Protein AF-E0TII6-F1 (afdb_monomer_lite)

Radius of gyration: 14.95 Å; chains: 1; bounding box: 26×20×48 Å

Sequence (80 aa):
MIGEFAVSLHRKAGLHGSEIRVHNETIRLICIVEASDGSVVGARIIAVALRCRATNLYSEDLQHGRDVAGLRIEIPFADK

Secondary structure (DSSP, 8-state):
-HHHHHHHHHHHH---HHHHHHHHHHHHHHHHHHHHHS-HHHHHHHHHHHHTT-SEEE-SSS-TT-EETTEEEE-TTTT-

pLDDT: mean 86.66, std 7.85, range [55.0, 95.31]

Structure (mmCIF, N/CA/C/O backbone):
data_AF-E0TII6-F1
#
_entry.id   AF-E0TII6-F1
#
loop_
_atom_site.group_PDB
_atom_site.id
_atom_site.type_symbol
_atom_site.label_atom_id
_atom_site.label_alt_id
_atom_site.label_comp_id
_atom_site.label_asym_id
_atom_site.label_entity_id
_atom_site.label_seq_id
_atom_site.pdbx_PDB_ins_code
_atom_site.Cartn_x
_atom_site.Cartn_y
_atom_site.Cartn_z
_atom_site.occupancy
_atom_site.B_iso_or_equiv
_atom_site.auth_seq_id
_atom_site.auth_comp_id
_atom_site.auth_asym_id
_atom_site.auth_atom_id
_atom_site.pdbx_PDB_model_num
ATOM 1 N N . MET A 1 1 ? 1.510 -4.804 19.390 1.00 69.81 1 MET A N 1
ATOM 2 C CA . MET A 1 1 ? 0.379 -5.626 18.876 1.00 69.81 1 MET A CA 1
ATOM 3 C C . MET A 1 1 ? -0.655 -4.714 18.188 1.00 69.81 1 MET A C 1
ATOM 5 O O . MET A 1 1 ? -0.779 -3.571 18.610 1.00 69.81 1 MET A O 1
ATOM 9 N N . ILE A 1 2 ? -1.402 -5.148 17.153 1.00 78.31 2 ILE A N 1
ATOM 10 C CA . ILE A 1 2 ? -2.333 -4.260 16.393 1.00 78.31 2 ILE A CA 1
ATOM 11 C C . ILE A 1 2 ? -3.410 -3.601 17.285 1.00 78.31 2 ILE A C 1
ATOM 13 O O . ILE A 1 2 ? -3.823 -2.471 17.035 1.00 78.31 2 ILE A O 1
ATOM 17 N N . GLY A 1 3 ? -3.826 -4.278 18.364 1.00 82.38 3 GLY A N 1
ATOM 18 C CA . GLY A 1 3 ? -4.785 -3.744 19.336 1.00 82.38 3 GLY A CA 1
ATOM 19 C C . GLY A 1 3 ? -4.253 -2.537 20.113 1.00 82.38 3 GLY A C 1
ATOM 20 O O . GLY A 1 3 ? -4.954 -1.542 20.261 1.00 82.38 3 GLY A O 1
ATOM 21 N N . GLU A 1 4 ? -2.991 -2.571 20.543 1.00 87.94 4 GLU A N 1
ATOM 22 C CA . GLU A 1 4 ? -2.350 -1.450 21.249 1.00 87.94 4 GLU A CA 1
ATOM 23 C C . GLU A 1 4 ? -2.190 -0.231 20.336 1.00 87.94 4 GLU A C 1
ATOM 25 O O . GLU A 1 4 ? -2.399 0.907 20.758 1.00 87.94 4 GLU A O 1
ATOM 30 N N . PHE A 1 5 ? -1.876 -0.471 19.060 1.00 86.31 5 PHE A N 1
ATOM 31 C CA . PHE A 1 5 ? -1.804 0.580 18.051 1.00 86.31 5 PHE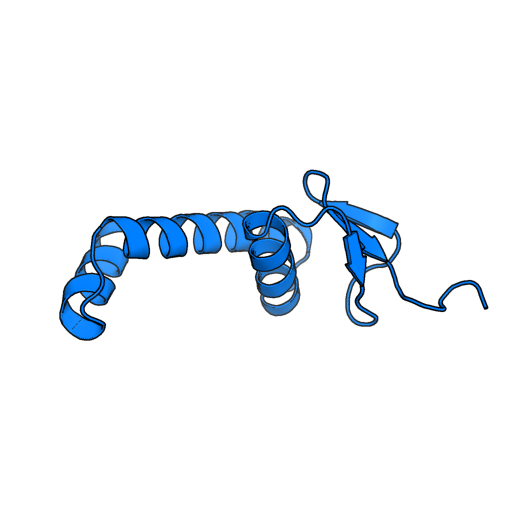 A CA 1
ATOM 32 C C . PHE A 1 5 ? -3.170 1.250 17.839 1.00 86.31 5 PHE A C 1
ATOM 34 O O . PHE A 1 5 ? -3.262 2.475 17.880 1.00 86.31 5 PHE A O 1
ATOM 41 N N . ALA A 1 6 ? -4.243 0.461 17.721 1.00 88.06 6 ALA A N 1
ATOM 42 C CA . ALA A 1 6 ? -5.610 0.973 17.613 1.00 88.06 6 ALA A CA 1
ATOM 43 C C . ALA A 1 6 ? -6.028 1.810 18.838 1.00 88.06 6 ALA A C 1
ATOM 45 O O . ALA A 1 6 ? -6.578 2.900 18.683 1.00 88.06 6 ALA A O 1
ATOM 46 N N . VAL A 1 7 ? -5.717 1.345 20.054 1.00 92.19 7 VAL A N 1
ATOM 47 C CA . VAL A 1 7 ? -5.987 2.092 21.297 1.00 92.19 7 VAL A CA 1
ATOM 48 C C . VAL A 1 7 ? -5.213 3.413 21.330 1.00 92.19 7 VAL A C 1
ATOM 50 O O . VAL A 1 7 ? -5.766 4.439 21.728 1.00 92.19 7 VAL A O 1
ATOM 53 N N . SER A 1 8 ? -3.952 3.412 20.890 1.00 93.06 8 SER A N 1
ATOM 54 C CA . SER A 1 8 ? -3.130 4.624 20.809 1.00 93.06 8 SER A CA 1
ATOM 55 C C . SER A 1 8 ? -3.693 5.630 19.801 1.00 93.06 8 SER A C 1
ATOM 57 O O . SER A 1 8 ? -3.808 6.809 20.132 1.00 93.06 8 SER A O 1
ATOM 59 N N . LEU A 1 9 ? -4.106 5.178 18.611 1.00 90.62 9 LEU A N 1
ATOM 60 C CA . LEU A 1 9 ? -4.737 6.036 17.601 1.00 90.62 9 LEU A CA 1
ATOM 61 C C . LEU A 1 9 ? -6.021 6.684 18.123 1.00 90.62 9 LEU A C 1
ATOM 63 O O . LEU A 1 9 ? -6.214 7.885 17.951 1.00 90.62 9 LEU A O 1
ATOM 67 N N . HIS A 1 10 ? -6.860 5.918 18.818 1.00 93.88 10 HIS A N 1
ATOM 68 C CA . HIS A 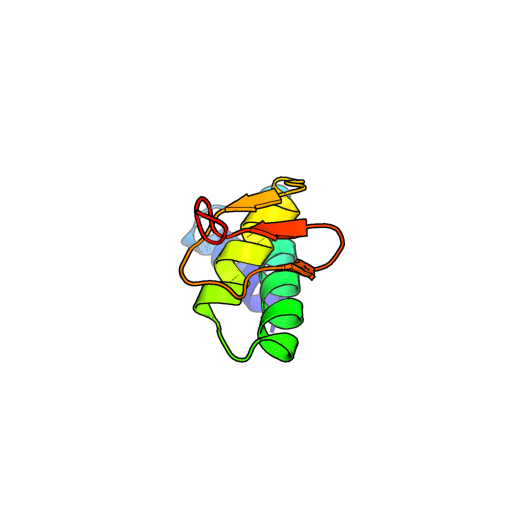1 10 ? -8.070 6.462 19.420 1.00 93.88 10 HIS A CA 1
ATOM 69 C C . HIS A 1 10 ? -7.755 7.526 20.481 1.00 93.88 10 HIS A C 1
ATOM 71 O O . HIS A 1 10 ? -8.271 8.638 20.426 1.00 93.88 10 HIS A O 1
ATOM 77 N N . ARG A 1 11 ? -6.868 7.211 21.435 1.00 95.31 11 ARG A N 1
ATOM 78 C CA . ARG A 1 11 ? -6.592 8.093 22.581 1.00 95.31 11 ARG A CA 1
ATOM 79 C C . ARG A 1 11 ? -5.772 9.332 22.232 1.00 95.31 11 ARG A C 1
ATOM 81 O O . ARG A 1 11 ? -5.972 10.367 22.855 1.00 95.31 11 ARG A O 1
ATOM 88 N N . LYS A 1 12 ? -4.811 9.215 21.313 1.00 94.38 12 LYS A N 1
ATOM 89 C CA . LYS A 1 12 ? -3.851 10.291 21.013 1.00 94.38 12 LYS A CA 1
ATOM 90 C C . LYS A 1 12 ? -4.225 11.104 19.784 1.00 94.38 12 LYS A C 1
ATOM 92 O O . LYS A 1 12 ? -3.981 12.302 19.773 1.00 94.38 12 LYS A O 1
ATOM 97 N N . ALA A 1 13 ? -4.777 10.456 18.760 1.00 91.06 13 ALA A N 1
ATOM 98 C CA . ALA A 1 13 ? -5.153 11.110 17.510 1.00 91.06 13 ALA A CA 1
ATOM 99 C C . ALA A 1 13 ? -6.668 11.347 17.396 1.00 91.06 13 ALA A C 1
ATOM 101 O O . ALA A 1 13 ? -7.109 11.947 16.423 1.00 91.06 13 ALA A O 1
ATOM 102 N N . GLY A 1 14 ? -7.464 10.892 18.373 1.00 94.88 14 GLY A N 1
ATOM 103 C CA . GLY A 1 14 ? -8.914 11.101 18.393 1.00 94.88 14 GLY A CA 1
ATOM 104 C C . GLY A 1 14 ? -9.674 10.301 17.336 1.00 94.88 14 GLY A C 1
ATOM 105 O O . GLY A 1 14 ? -10.838 10.590 17.085 1.00 94.88 14 GLY A O 1
ATOM 106 N N . LEU A 1 15 ? -9.036 9.306 16.711 1.00 94.94 15 LEU A N 1
ATOM 107 C CA . LEU A 1 15 ? -9.632 8.576 15.595 1.00 94.94 15 LEU A CA 1
ATOM 108 C C . LEU A 1 15 ? -10.734 7.619 16.059 1.00 94.94 15 LEU A C 1
ATOM 110 O O . LEU A 1 15 ? -10.633 6.953 17.098 1.00 94.94 15 LEU A O 1
ATOM 114 N N . HIS A 1 16 ? -11.766 7.493 15.235 1.00 94.31 16 HIS A N 1
ATOM 115 C CA . HIS A 1 16 ? -12.849 6.538 15.412 1.00 94.31 16 HIS A CA 1
ATOM 116 C C . HIS A 1 16 ? -12.538 5.194 14.740 1.00 94.31 16 HIS A C 1
ATOM 118 O O . HIS A 1 16 ? -11.614 5.044 13.939 1.00 94.31 16 HIS A O 1
ATOM 124 N N . GLY A 1 17 ? -13.330 4.169 15.069 1.00 90.50 17 GLY A N 1
ATOM 125 C CA . GLY A 1 17 ? -13.082 2.797 14.615 1.00 90.50 17 GLY A CA 1
ATOM 126 C C . GLY A 1 17 ? -13.026 2.627 13.089 1.00 90.50 17 GLY A C 1
ATOM 127 O O . GLY A 1 17 ? -12.283 1.776 12.601 1.00 90.50 17 GLY A O 1
ATOM 128 N N . SER A 1 18 ? -13.773 3.432 12.328 1.00 92.38 18 SER A N 1
ATOM 129 C CA . SER A 1 18 ? -13.722 3.452 10.858 1.00 92.38 18 SER A CA 1
ATOM 130 C C . SER A 1 18 ? -12.373 3.953 10.335 1.00 92.38 18 SER A C 1
ATOM 132 O O . SER A 1 18 ? -11.785 3.326 9.460 1.00 92.38 18 SER A O 1
ATOM 134 N N . GLU A 1 19 ? -11.845 5.029 10.908 1.00 91.75 19 GLU A N 1
ATOM 135 C CA . GLU A 1 19 ? -10.564 5.634 10.522 1.00 91.75 19 GLU A CA 1
ATOM 136 C C . GLU A 1 19 ? -9.385 4.739 10.925 1.00 91.75 19 GLU A C 1
ATOM 138 O O . GLU A 1 19 ? -8.470 4.484 10.141 1.00 91.75 19 GLU A O 1
ATOM 143 N N . ILE A 1 20 ? -9.450 4.153 12.123 1.00 92.56 20 ILE A N 1
ATOM 144 C CA . ILE A 1 20 ? -8.458 3.181 12.600 1.00 92.56 20 ILE A CA 1
ATOM 145 C C . ILE A 1 20 ? -8.407 1.956 11.680 1.00 92.56 20 ILE A C 1
ATOM 147 O O . ILE A 1 20 ? -7.325 1.439 11.391 1.00 92.56 20 ILE A O 1
ATOM 151 N N . ARG A 1 21 ? -9.562 1.491 11.185 1.00 90.56 21 ARG A N 1
ATOM 152 C CA . ARG A 1 21 ? -9.629 0.374 10.233 1.00 90.56 21 ARG A CA 1
ATOM 153 C C . ARG A 1 21 ? -8.858 0.687 8.953 1.00 90.56 21 ARG A C 1
ATOM 155 O O . ARG A 1 21 ? -8.076 -0.155 8.520 1.00 90.56 21 ARG A O 1
ATOM 162 N N . VAL A 1 22 ? -9.014 1.897 8.414 1.00 88.81 22 VAL A N 1
ATOM 163 C CA . VAL A 1 22 ? -8.293 2.357 7.217 1.00 88.81 22 VAL A CA 1
ATOM 164 C C . VAL A 1 22 ? -6.778 2.329 7.437 1.00 88.81 22 VAL A C 1
ATOM 166 O O . VAL A 1 22 ? -6.031 1.858 6.574 1.00 88.81 22 VAL A O 1
ATOM 169 N N . HIS A 1 23 ? -6.299 2.789 8.594 1.00 88.94 23 HIS A N 1
ATOM 170 C CA . HIS A 1 23 ? -4.870 2.743 8.914 1.00 88.94 23 HIS A CA 1
ATOM 171 C C . HIS A 1 23 ? -4.351 1.314 9.072 1.00 88.94 23 HIS A C 1
ATOM 173 O O . HIS A 1 23 ? -3.307 0.984 8.512 1.00 88.94 23 HIS A O 1
ATOM 179 N N . ASN A 1 24 ? -5.094 0.449 9.764 1.00 89.31 24 ASN A N 1
ATOM 180 C CA . ASN A 1 24 ? -4.717 -0.953 9.933 1.00 89.31 24 ASN A CA 1
ATOM 181 C C . ASN A 1 24 ? -4.652 -1.701 8.595 1.00 89.31 24 ASN A C 1
ATOM 183 O O . ASN A 1 24 ? -3.734 -2.489 8.381 1.00 89.31 24 ASN A O 1
ATOM 187 N N . GLU A 1 25 ? -5.597 -1.452 7.689 1.00 87.69 25 GLU A N 1
ATOM 188 C CA . GLU A 1 25 ? -5.587 -2.029 6.342 1.00 87.69 25 GLU A CA 1
ATOM 189 C C . GLU A 1 25 ? -4.386 -1.536 5.527 1.00 87.69 25 GLU A C 1
ATOM 191 O O . GLU A 1 25 ? -3.680 -2.338 4.921 1.00 87.69 25 GLU A O 1
ATOM 196 N N . THR A 1 26 ? -4.077 -0.238 5.606 1.00 88.12 26 THR A N 1
ATOM 197 C CA . THR A 1 26 ? -2.898 0.338 4.938 1.00 88.12 26 THR A CA 1
ATOM 198 C C . THR A 1 26 ? -1.602 -0.286 5.460 1.00 88.12 26 THR A C 1
ATOM 200 O O . THR A 1 26 ? -0.744 -0.664 4.671 1.00 88.12 26 THR A O 1
ATOM 203 N N . ILE A 1 27 ? -1.460 -0.447 6.780 1.00 88.56 27 ILE A N 1
ATOM 204 C CA . ILE A 1 27 ? -0.274 -1.071 7.392 1.00 88.56 27 ILE A CA 1
ATOM 205 C C . ILE A 1 27 ? -0.127 -2.529 6.951 1.00 88.56 27 ILE A C 1
ATOM 207 O O . ILE A 1 27 ? 0.980 -2.958 6.642 1.00 88.56 27 ILE A O 1
ATOM 211 N N . ARG A 1 28 ? -1.230 -3.285 6.865 1.00 86.69 28 ARG A N 1
ATOM 212 C CA . ARG A 1 28 ? -1.193 -4.664 6.354 1.00 86.69 28 ARG A CA 1
ATOM 213 C C . ARG A 1 28 ? -0.674 -4.721 4.921 1.00 86.69 28 ARG A C 1
ATOM 215 O O . ARG A 1 28 ? 0.172 -5.559 4.631 1.00 86.69 28 ARG A O 1
ATOM 222 N N . LEU A 1 29 ? -1.146 -3.824 4.055 1.00 85.00 29 LEU A N 1
ATOM 223 C CA . LEU A 1 29 ? -0.660 -3.727 2.678 1.00 85.00 29 LEU A CA 1
ATOM 224 C C . LEU A 1 29 ? 0.831 -3.379 2.632 1.00 85.00 29 LEU A C 1
ATOM 226 O O . LEU A 1 29 ? 1.567 -4.022 1.893 1.00 85.00 29 LEU A O 1
ATOM 230 N N . ILE A 1 30 ? 1.293 -2.440 3.466 1.00 87.44 30 ILE A N 1
ATOM 231 C CA . ILE A 1 30 ? 2.721 -2.101 3.571 1.00 87.44 30 ILE A CA 1
ATOM 232 C C . ILE A 1 30 ? 3.541 -3.344 3.915 1.00 87.44 30 ILE A C 1
ATOM 234 O O . ILE A 1 30 ? 4.488 -3.638 3.199 1.00 87.44 30 ILE A O 1
ATOM 238 N N . CYS A 1 31 ? 3.161 -4.104 4.946 1.00 85.75 31 CYS A N 1
ATOM 239 C CA . CYS A 1 31 ? 3.911 -5.298 5.345 1.00 85.75 31 CYS A CA 1
ATOM 240 C C . CYS A 1 31 ? 3.970 -6.362 4.237 1.00 85.75 31 CYS A C 1
ATOM 242 O O . CYS A 1 31 ? 4.995 -7.018 4.075 1.00 85.75 31 CYS A O 1
ATOM 244 N N . ILE A 1 32 ? 2.887 -6.534 3.470 1.00 83.56 32 ILE A N 1
ATOM 245 C CA . ILE A 1 32 ? 2.847 -7.477 2.342 1.00 83.56 32 ILE A CA 1
ATOM 246 C C . ILE A 1 32 ? 3.799 -7.025 1.229 1.00 83.56 32 ILE A C 1
ATOM 248 O O . ILE A 1 32 ? 4.574 -7.829 0.717 1.00 83.56 32 ILE A O 1
ATOM 252 N N . VAL A 1 33 ? 3.753 -5.743 0.859 1.00 81.81 33 VAL A N 1
ATOM 253 C CA . VAL A 1 33 ? 4.581 -5.212 -0.229 1.00 81.81 33 VAL A CA 1
ATOM 254 C C . VAL A 1 33 ? 6.051 -5.146 0.181 1.00 81.81 33 VAL A C 1
ATOM 256 O O . VAL A 1 33 ? 6.908 -5.570 -0.590 1.00 81.81 33 VAL A O 1
ATOM 259 N N . GLU A 1 34 ? 6.352 -4.696 1.399 1.00 84.25 34 GLU A N 1
ATOM 260 C CA . GLU A 1 34 ? 7.713 -4.621 1.946 1.00 84.25 34 GLU A CA 1
ATOM 261 C C . GLU A 1 34 ? 8.400 -5.987 1.919 1.00 84.25 34 GLU A C 1
ATOM 263 O O . GLU A 1 34 ? 9.534 -6.083 1.457 1.00 84.25 34 GLU A O 1
ATOM 268 N N . ALA A 1 35 ? 7.694 -7.052 2.316 1.00 76.12 35 ALA A N 1
ATOM 269 C CA . ALA A 1 35 ? 8.225 -8.413 2.271 1.00 76.12 35 ALA A CA 1
ATOM 270 C C . ALA A 1 35 ? 8.645 -8.855 0.856 1.00 76.12 35 ALA A C 1
ATOM 272 O O . ALA A 1 35 ? 9.494 -9.732 0.717 1.00 76.12 35 ALA A O 1
ATOM 273 N N . SER A 1 36 ? 8.066 -8.251 -0.187 1.00 71.81 36 SER A N 1
ATOM 274 C CA . SER A 1 36 ? 8.389 -8.540 -1.588 1.00 71.81 36 SER A CA 1
ATOM 275 C C . SER A 1 36 ? 9.407 -7.582 -2.219 1.00 71.81 36 SER A C 1
ATOM 277 O O . SER A 1 36 ? 10.013 -7.940 -3.222 1.00 71.81 36 SER A O 1
ATOM 279 N N . ASP A 1 37 ? 9.579 -6.375 -1.670 1.00 68.50 37 ASP A N 1
ATOM 280 C CA . ASP A 1 37 ? 10.361 -5.285 -2.281 1.00 68.50 37 ASP A CA 1
ATOM 281 C C . ASP A 1 37 ? 11.632 -4.915 -1.502 1.00 68.50 37 ASP A C 1
ATOM 283 O O . ASP A 1 37 ? 12.533 -4.275 -2.031 1.00 68.50 37 ASP A O 1
ATOM 287 N N . GLY A 1 38 ? 11.700 -5.246 -0.211 1.00 71.62 38 GLY A N 1
ATOM 288 C CA . GLY A 1 38 ? 12.794 -4.837 0.676 1.00 71.62 38 GLY A CA 1
ATOM 289 C C . GLY A 1 38 ? 12.841 -3.333 0.994 1.00 71.62 38 GLY A C 1
ATOM 290 O O . GLY A 1 38 ? 13.629 -2.923 1.845 1.00 71.62 38 GLY A O 1
ATOM 291 N N . SER A 1 39 ? 11.994 -2.504 0.368 1.00 83.00 39 SER A N 1
ATOM 292 C CA . SER A 1 39 ? 11.895 -1.060 0.609 1.00 83.00 39 SER A CA 1
ATOM 293 C C . SER A 1 39 ? 10.608 -0.687 1.343 1.00 83.00 39 SER A C 1
ATOM 295 O O . SER A 1 39 ? 9.508 -0.704 0.787 1.00 83.00 39 SER A O 1
ATOM 297 N N . VAL A 1 40 ? 10.748 -0.249 2.597 1.00 83.44 40 VAL A N 1
ATOM 298 C CA . VAL A 1 40 ? 9.634 0.285 3.404 1.00 83.44 40 VAL A CA 1
ATOM 299 C C . VAL A 1 40 ? 9.003 1.517 2.744 1.00 83.44 40 VAL A C 1
ATOM 301 O O . VAL A 1 40 ? 7.793 1.730 2.839 1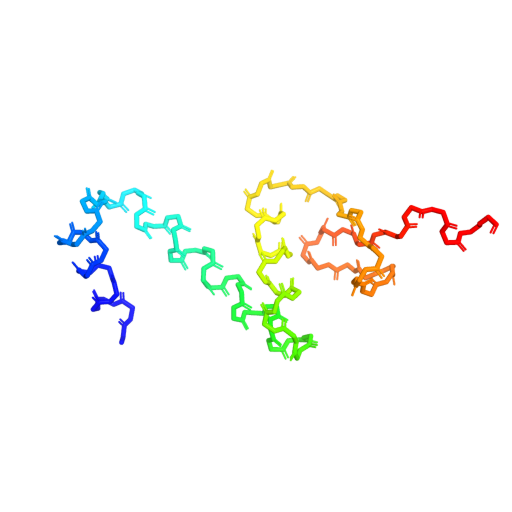.00 83.44 40 VAL A O 1
ATOM 304 N N . VAL A 1 41 ? 9.813 2.360 2.093 1.00 85.44 41 VAL A N 1
ATOM 305 C CA . VAL A 1 41 ? 9.331 3.593 1.452 1.00 85.44 41 VAL A CA 1
ATOM 306 C C . VAL A 1 41 ? 8.499 3.257 0.217 1.00 85.44 41 VAL A C 1
ATOM 308 O O . VAL A 1 41 ? 7.375 3.748 0.103 1.00 85.44 41 VAL A O 1
ATOM 311 N N . GLY A 1 42 ? 8.992 2.366 -0.648 1.00 87.38 42 GLY A N 1
ATOM 312 C CA . GLY A 1 42 ? 8.246 1.921 -1.827 1.00 87.38 42 GLY A CA 1
ATOM 313 C C . GLY A 1 42 ? 6.940 1.224 -1.451 1.00 87.38 42 GLY A C 1
ATOM 314 O O . GLY A 1 42 ? 5.875 1.556 -1.979 1.00 87.38 42 GLY A O 1
ATOM 315 N N . ALA A 1 43 ? 6.984 0.370 -0.426 1.00 90.19 43 ALA A N 1
ATOM 316 C CA . ALA A 1 43 ? 5.805 -0.308 0.098 1.00 90.19 43 ALA A CA 1
ATOM 317 C C . ALA A 1 43 ? 4.704 0.653 0.575 1.00 90.19 43 ALA A C 1
ATOM 319 O O . ALA A 1 43 ? 3.522 0.390 0.351 1.00 90.19 43 ALA A O 1
ATOM 320 N N . ARG A 1 44 ? 5.061 1.793 1.185 1.00 90.56 44 ARG A N 1
ATOM 321 C CA . ARG A 1 44 ? 4.094 2.831 1.594 1.00 90.56 44 ARG A CA 1
ATOM 322 C C . ARG A 1 44 ? 3.386 3.465 0.406 1.00 90.56 44 ARG A C 1
ATOM 324 O O . ARG A 1 44 ? 2.167 3.616 0.451 1.00 90.56 44 ARG A O 1
ATOM 331 N N . ILE A 1 45 ? 4.132 3.819 -0.635 1.00 91.50 45 ILE A N 1
ATOM 332 C CA . ILE A 1 45 ? 3.577 4.459 -1.835 1.00 91.50 45 ILE A CA 1
ATOM 333 C C . ILE A 1 45 ? 2.619 3.488 -2.537 1.00 91.50 45 ILE A C 1
ATOM 335 O O . ILE A 1 45 ? 1.465 3.836 -2.801 1.00 91.50 45 ILE A O 1
ATOM 339 N N . ILE A 1 46 ? 3.058 2.243 -2.742 1.00 91.25 46 ILE A N 1
ATOM 340 C CA . ILE A 1 46 ? 2.263 1.182 -3.374 1.00 91.25 46 ILE A CA 1
ATOM 341 C C . ILE A 1 46 ? 0.994 0.881 -2.560 1.00 91.25 46 ILE A C 1
ATOM 343 O O . ILE A 1 46 ? -0.100 0.823 -3.119 1.00 91.25 46 ILE A O 1
ATOM 347 N N . ALA A 1 47 ? 1.100 0.750 -1.234 1.00 91.44 47 ALA A N 1
ATOM 348 C CA . ALA A 1 47 ? -0.050 0.481 -0.369 1.00 91.44 47 ALA A CA 1
ATOM 349 C C . ALA A 1 47 ? -1.113 1.590 -0.430 1.00 91.44 47 ALA A C 1
ATOM 351 O O . ALA A 1 47 ? -2.314 1.307 -0.414 1.00 91.44 47 ALA A O 1
ATOM 352 N N . VAL A 1 48 ? -0.692 2.856 -0.517 1.00 90.38 48 VAL A N 1
ATOM 353 C CA . VAL A 1 48 ? -1.618 3.983 -0.680 1.00 90.38 4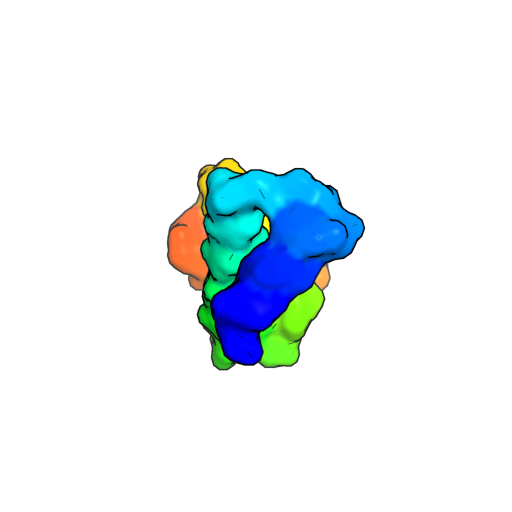8 VAL A CA 1
ATOM 354 C C . VAL A 1 48 ? -2.286 3.947 -2.055 1.00 90.38 48 VAL A C 1
ATOM 356 O O . VAL A 1 48 ? -3.504 4.109 -2.120 1.00 90.38 48 VAL A O 1
ATOM 359 N N . ALA A 1 49 ? -1.535 3.684 -3.128 1.00 92.38 49 ALA A N 1
ATOM 360 C CA . ALA A 1 49 ? -2.087 3.562 -4.478 1.00 92.38 49 ALA A CA 1
ATOM 361 C C . ALA A 1 49 ? -3.146 2.445 -4.569 1.00 92.38 49 ALA A C 1
ATOM 363 O O . ALA A 1 49 ? -4.249 2.678 -5.068 1.00 92.38 49 ALA A O 1
ATOM 364 N N . LEU A 1 50 ? -2.864 1.277 -3.980 1.00 91.06 50 LEU A N 1
ATOM 365 C CA . LEU A 1 50 ? -3.810 0.160 -3.882 1.00 91.06 50 LEU A CA 1
ATOM 366 C C . LEU A 1 50 ? -5.082 0.536 -3.120 1.00 91.06 50 LEU A C 1
ATOM 368 O O . LEU A 1 50 ? -6.191 0.250 -3.569 1.00 91.06 50 LEU A O 1
ATOM 372 N N . ARG A 1 51 ? -4.946 1.236 -1.989 1.00 88.69 51 ARG A N 1
ATOM 373 C CA . ARG A 1 51 ? -6.097 1.714 -1.211 1.00 88.69 51 ARG A CA 1
ATOM 374 C C . ARG A 1 51 ? -6.964 2.696 -2.000 1.00 88.69 51 ARG A C 1
ATOM 376 O O . ARG A 1 51 ? -8.186 2.674 -1.869 1.00 88.69 51 ARG A O 1
ATOM 383 N N . CYS A 1 52 ? -6.344 3.534 -2.827 1.00 89.75 52 CYS A N 1
ATOM 384 C CA . CYS A 1 52 ? -7.043 4.440 -3.736 1.00 89.75 52 CYS A CA 1
ATOM 385 C C . CYS A 1 52 ? -7.662 3.725 -4.947 1.00 89.75 52 CYS A C 1
ATOM 387 O O . CYS A 1 52 ? -8.289 4.387 -5.771 1.00 89.75 52 CYS A O 1
ATOM 389 N N . ARG A 1 53 ? -7.513 2.396 -5.056 1.00 91.19 53 ARG A N 1
ATOM 390 C CA . ARG A 1 53 ? -7.943 1.587 -6.207 1.00 91.19 53 ARG A CA 1
ATOM 391 C C . ARG A 1 53 ? -7.335 2.073 -7.522 1.00 91.19 53 ARG A C 1
ATOM 393 O O . ARG A 1 53 ? -7.968 1.976 -8.572 1.00 91.19 53 ARG A O 1
ATOM 400 N N . ALA A 1 54 ? -6.124 2.622 -7.457 1.00 93.31 54 ALA A N 1
ATOM 401 C CA . ALA A 1 54 ? -5.382 2.960 -8.655 1.00 93.31 54 ALA A CA 1
ATOM 402 C C . ALA A 1 54 ? -5.022 1.673 -9.406 1.00 93.31 54 ALA A C 1
ATOM 404 O O . ALA A 1 54 ? -4.685 0.661 -8.793 1.00 93.31 54 ALA A O 1
ATOM 405 N N . THR A 1 55 ? -5.088 1.730 -10.731 1.00 94.62 55 THR A N 1
ATOM 406 C CA . THR A 1 55 ? -4.624 0.653 -11.615 1.00 94.62 55 THR A CA 1
ATOM 407 C C . THR A 1 55 ? -3.206 0.902 -12.112 1.00 94.62 55 THR A C 1
ATOM 409 O O . THR A 1 55 ? -2.492 -0.053 -12.384 1.00 94.62 55 THR A O 1
ATOM 412 N N . ASN A 1 56 ? -2.774 2.167 -12.160 1.00 93.81 56 ASN A N 1
ATOM 413 C CA . ASN A 1 56 ? -1.435 2.576 -12.577 1.00 93.81 56 ASN A CA 1
ATOM 414 C C . ASN A 1 56 ? -0.808 3.510 -11.529 1.00 93.81 56 ASN A C 1
ATOM 416 O O . ASN A 1 56 ? -1.472 4.421 -11.025 1.00 93.81 56 ASN A O 1
ATOM 420 N N . LEU A 1 57 ? 0.475 3.307 -11.233 1.00 93.12 57 LEU A N 1
ATOM 421 C CA . LEU A 1 57 ? 1.317 4.169 -10.408 1.00 93.12 57 LEU A CA 1
ATOM 422 C C . LEU A 1 57 ? 2.523 4.618 -11.233 1.00 93.12 57 LEU A C 1
ATOM 424 O O . LEU A 1 57 ? 3.379 3.807 -11.577 1.00 93.12 57 LEU A O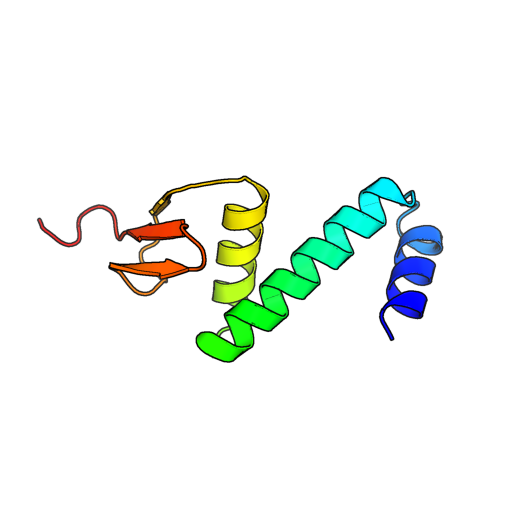 1
ATOM 428 N N . TYR A 1 58 ? 2.599 5.917 -11.511 1.00 92.06 58 TYR A N 1
ATOM 429 C CA . TYR A 1 58 ? 3.736 6.509 -12.206 1.00 92.06 58 TYR A CA 1
ATOM 430 C C . TYR A 1 58 ? 4.824 6.900 -11.205 1.00 92.06 58 TYR A C 1
ATOM 432 O O . TYR A 1 58 ? 4.573 7.722 -10.322 1.00 92.06 58 TYR A O 1
ATOM 440 N N . SER A 1 59 ? 6.013 6.308 -11.311 1.00 88.69 59 SER A N 1
ATOM 441 C CA . SER A 1 59 ? 7.139 6.598 -10.416 1.00 88.69 59 SER A CA 1
ATOM 442 C C . SER A 1 59 ? 8.465 6.174 -11.039 1.00 88.69 59 SER A C 1
ATOM 444 O O . SER A 1 59 ? 8.578 5.047 -11.504 1.00 88.69 59 SER A O 1
ATOM 446 N N . GLU A 1 60 ? 9.458 7.065 -11.008 1.00 87.12 60 GLU A N 1
ATOM 447 C CA . GLU A 1 60 ? 10.837 6.810 -11.465 1.00 87.12 60 GLU A CA 1
ATOM 448 C C . GLU A 1 60 ? 11.669 6.038 -10.427 1.00 87.12 60 GLU A C 1
ATOM 450 O O . GLU A 1 60 ? 12.623 5.349 -10.775 1.00 87.12 60 GLU A O 1
ATOM 455 N N . ASP A 1 61 ? 11.280 6.125 -9.152 1.00 84.31 61 ASP A N 1
ATOM 456 C CA . ASP A 1 61 ? 11.985 5.510 -8.021 1.00 84.31 61 ASP A CA 1
ATOM 457 C C . ASP A 1 61 ? 11.589 4.045 -7.784 1.00 84.31 61 ASP A C 1
ATOM 459 O O . ASP A 1 61 ? 12.220 3.337 -6.996 1.00 84.31 61 ASP A O 1
ATOM 463 N N . LEU A 1 62 ? 10.505 3.593 -8.418 1.00 86.00 62 LEU A N 1
ATOM 464 C CA . LEU A 1 62 ? 9.968 2.246 -8.266 1.00 86.00 62 LEU A CA 1
ATOM 465 C C . LEU A 1 62 ? 10.246 1.404 -9.509 1.00 86.00 62 LEU A C 1
ATOM 467 O O . LEU A 1 62 ? 10.380 1.903 -10.623 1.00 86.00 62 LEU A O 1
ATOM 471 N N . GLN A 1 63 ? 10.311 0.089 -9.313 1.00 84.62 63 GLN A N 1
ATOM 472 C CA . GLN A 1 63 ? 10.648 -0.841 -10.382 1.00 84.62 63 GLN A CA 1
ATOM 473 C C . GLN A 1 63 ? 9.606 -0.812 -11.514 1.00 84.62 63 GLN A C 1
ATOM 475 O O . GLN A 1 63 ? 8.460 -1.231 -11.330 1.00 84.62 63 GLN A O 1
ATOM 480 N N . HIS A 1 64 ? 10.039 -0.368 -12.697 1.00 85.69 64 HIS A N 1
ATOM 481 C CA . HIS A 1 64 ? 9.222 -0.320 -13.908 1.00 85.69 64 HIS A CA 1
ATOM 482 C C . HIS A 1 64 ? 8.662 -1.692 -14.309 1.00 85.69 64 HIS A C 1
ATOM 484 O O . HIS A 1 64 ? 9.352 -2.707 -14.208 1.00 85.69 64 HIS A O 1
ATOM 490 N N . GLY A 1 65 ? 7.422 -1.721 -14.804 1.00 84.81 65 GLY A N 1
ATOM 491 C CA . GLY A 1 65 ? 6.775 -2.915 -15.356 1.00 84.81 65 GLY A CA 1
ATOM 492 C C . GLY A 1 65 ? 6.265 -3.904 -14.306 1.00 84.81 65 GLY A C 1
ATOM 493 O O . GLY A 1 65 ? 5.694 -4.938 -14.654 1.00 84.81 65 GLY A O 1
ATOM 494 N N . ARG A 1 66 ? 6.442 -3.602 -13.018 1.00 87.38 66 ARG A N 1
ATOM 495 C CA . ARG A 1 66 ? 5.970 -4.449 -11.924 1.00 87.38 66 ARG A CA 1
ATOM 496 C C . ARG A 1 66 ? 4.452 -4.368 -11.776 1.00 87.38 66 ARG A C 1
ATOM 498 O O . ARG A 1 66 ? 3.877 -3.283 -11.814 1.00 87.38 66 ARG A O 1
ATOM 505 N N . ASP A 1 67 ? 3.829 -5.517 -11.526 1.00 89.88 67 ASP A N 1
ATOM 506 C CA . ASP A 1 67 ? 2.431 -5.628 -11.104 1.00 89.88 67 ASP A CA 1
ATOM 507 C C . ASP A 1 67 ? 2.368 -6.018 -9.623 1.00 89.88 67 ASP A C 1
ATOM 509 O O . ASP A 1 67 ? 2.998 -6.989 -9.194 1.00 89.88 67 ASP A O 1
ATOM 513 N N . VAL A 1 68 ? 1.629 -5.243 -8.832 1.00 88.31 68 VAL A N 1
ATOM 514 C CA . VAL A 1 68 ? 1.346 -5.548 -7.430 1.00 88.31 68 VAL A CA 1
ATOM 515 C C . VAL A 1 68 ? -0.160 -5.551 -7.240 1.00 88.31 68 VAL A C 1
ATOM 517 O O . VAL A 1 68 ? -0.773 -4.495 -7.156 1.00 88.31 68 VAL A O 1
ATOM 520 N N . ALA A 1 69 ? -0.760 -6.740 -7.147 1.00 86.38 69 ALA A N 1
ATOM 521 C CA . ALA A 1 69 ? -2.198 -6.909 -6.920 1.00 86.38 69 ALA A CA 1
ATOM 522 C C . ALA A 1 69 ? -3.083 -6.108 -7.906 1.00 86.38 69 ALA A C 1
ATOM 524 O O . ALA A 1 69 ? -4.117 -5.566 -7.512 1.00 86.38 69 ALA A O 1
ATOM 525 N N . GLY A 1 70 ? -2.677 -6.026 -9.180 1.00 87.94 70 GLY A N 1
ATOM 526 C CA . GLY A 1 70 ? -3.388 -5.283 -10.224 1.00 87.94 70 GLY A CA 1
ATOM 527 C C . GLY A 1 70 ? -3.035 -3.794 -10.312 1.00 87.94 70 GLY A C 1
ATOM 528 O O . GLY A 1 70 ? -3.601 -3.097 -11.153 1.00 87.94 70 GLY A O 1
ATOM 529 N N . LEU A 1 71 ? -2.113 -3.300 -9.477 1.00 92.31 71 LEU A N 1
ATOM 530 C CA . LEU A 1 71 ? -1.468 -2.000 -9.656 1.00 92.31 71 LEU A CA 1
ATOM 531 C C . LEU A 1 71 ? -0.209 -2.171 -10.509 1.00 92.31 71 LEU A C 1
ATOM 533 O O . LEU A 1 71 ? 0.747 -2.820 -10.078 1.00 92.31 71 LEU A O 1
ATOM 537 N N . ARG A 1 72 ? -0.177 -1.533 -11.677 1.00 93.44 72 ARG A N 1
ATOM 538 C CA . ARG A 1 72 ? 1.000 -1.488 -12.544 1.00 93.44 72 ARG A CA 1
ATOM 539 C C . ARG A 1 72 ? 1.877 -0.284 -12.224 1.00 93.44 72 ARG A C 1
ATOM 541 O O . ARG A 1 72 ? 1.383 0.837 -12.139 1.00 93.44 72 ARG A O 1
ATOM 548 N N . ILE A 1 73 ? 3.175 -0.512 -12.067 1.00 91.56 73 ILE A N 1
ATOM 549 C CA . ILE A 1 73 ? 4.166 0.546 -11.866 1.00 91.56 73 ILE A CA 1
A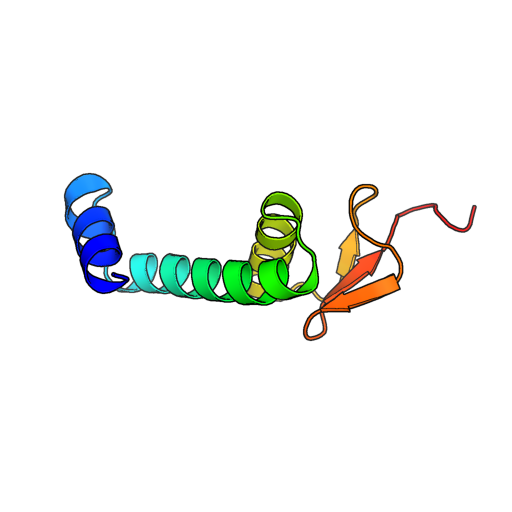TOM 550 C C . ILE A 1 73 ? 4.786 0.903 -13.214 1.00 91.56 73 ILE A C 1
ATOM 552 O O . ILE A 1 73 ? 5.376 0.053 -13.883 1.00 91.56 73 ILE A O 1
ATOM 556 N N . GLU A 1 74 ? 4.671 2.167 -13.608 1.00 92.12 74 GLU A N 1
ATOM 557 C CA . GLU A 1 74 ? 5.193 2.675 -14.874 1.00 92.12 74 GLU A CA 1
ATOM 558 C C . GLU A 1 74 ? 6.135 3.856 -14.627 1.00 92.12 74 GLU A C 1
ATOM 560 O O . GLU A 1 74 ? 5.900 4.696 -13.764 1.00 92.12 74 GLU A O 1
ATOM 565 N N . ILE A 1 75 ? 7.211 3.933 -15.404 1.00 88.44 75 ILE A N 1
ATOM 566 C CA . ILE A 1 75 ? 8.098 5.087 -15.422 1.00 88.44 75 ILE A CA 1
ATOM 567 C C . ILE A 1 75 ? 7.592 5.909 -16.597 1.00 88.44 75 ILE A C 1
ATOM 569 O O . ILE A 1 75 ? 7.691 5.444 -17.740 1.00 88.44 75 ILE A O 1
ATOM 573 N N . PRO A 1 76 ? 6.996 7.085 -16.357 1.00 72.12 76 PRO A N 1
ATOM 574 C CA . PRO A 1 76 ? 6.651 7.949 -17.465 1.00 72.12 76 PRO A CA 1
ATOM 575 C C . PRO A 1 76 ? 7.964 8.278 -18.189 1.00 72.12 76 PRO A C 1
ATOM 577 O O . PRO A 1 76 ? 8.925 8.693 -17.557 1.00 72.12 76 PRO A O 1
ATOM 580 N N . PHE A 1 77 ? 8.012 8.050 -19.505 1.00 73.81 77 PHE A N 1
ATOM 581 C CA . PHE A 1 77 ? 9.164 8.339 -20.379 1.00 73.81 77 PHE A CA 1
ATOM 582 C C . PHE A 1 77 ? 10.336 7.334 -20.404 1.00 73.81 77 PHE A C 1
ATOM 584 O O . PHE A 1 77 ? 11.328 7.642 -21.053 1.00 73.81 77 PHE A O 1
ATOM 591 N N . ALA A 1 78 ? 10.235 6.136 -19.814 1.00 66.94 78 ALA A N 1
ATOM 592 C CA . ALA A 1 78 ? 11.306 5.126 -19.936 1.00 66.94 78 ALA A CA 1
ATOM 593 C C . ALA A 1 78 ? 11.548 4.625 -21.377 1.00 66.94 78 ALA A C 1
ATOM 595 O O . ALA A 1 78 ? 12.663 4.228 -21.702 1.00 66.94 78 ALA A O 1
ATOM 596 N N . ASP A 1 79 ? 10.526 4.682 -22.237 1.00 62.03 79 ASP A N 1
ATOM 597 C CA . ASP A 1 79 ? 10.584 4.210 -23.629 1.00 62.03 79 ASP A CA 1
ATOM 598 C C . ASP A 1 79 ? 10.840 5.335 -24.659 1.00 62.03 79 ASP A C 1
ATOM 600 O O . ASP A 1 79 ? 10.502 5.179 -25.836 1.00 62.03 79 ASP A O 1
ATOM 604 N N . LYS A 1 80 ? 11.362 6.497 -24.241 1.00 55.00 80 LYS A N 1
ATOM 605 C CA . LYS A 1 80 ? 11.657 7.633 -25.137 1.00 55.00 80 LYS A CA 1
ATOM 606 C C . LYS A 1 80 ? 13.144 7.859 -25.362 1.00 55.00 80 LYS A C 1
ATOM 608 O O . LYS A 1 80 ? 13.920 7.731 -24.394 1.00 55.00 80 LYS A O 1
#

Foldseek 3Di:
DLVVVLVCCCPPVVDDPVVSVLVVQLVVQLVVVCVVAVDSVVSNQVSVCVSVVHQEDADPVDDAQDDDPNYHYHHVPPPD

Organism: Parvularcula bermudensis (strain ATCC BAA-594 / HTCC2503 / KCTC 12087) (NCBI:txid314260)